Protein AF-A0A9D2SSC8-F1 (afdb_monomer)

Organism: NCBI:txid2838551

Sequence (75 aa):
MKAFKIYLTKSSEVASLIADGYKYRAPREEGSIGTIVYGNVDGCDMIPNIYKGENMFFCLAEIESDHQAYEIEFA

Solvent-accessible surface area (backbone atoms only — not comparable to full-atom values): 4191 Å² total; per-residue (Å²): 82,61,20,40,44,34,40,38,24,78,40,65,64,58,19,50,52,53,46,50,52,49,65,73,40,44,89,74,54,96,48,56,55,69,53,75,50,65,48,53,37,78,82,36,90,89,49,65,72,91,53,42,87,66,73,33,15,24,19,37,39,33,32,48,32,97,51,76,48,79,47,81,43,83,99

Structure (mmCIF, N/CA/C/O backbone):
data_AF-A0A9D2SSC8-F1
#
_entry.id   AF-A0A9D2SSC8-F1
#
loop_
_atom_site.group_PDB
_atom_site.id
_atom_site.type_symbol
_atom_site.label_atom_id
_atom_site.label_alt_id
_atom_site.label_comp_id
_atom_site.label_asym_id
_atom_site.label_entity_id
_atom_site.label_seq_id
_atom_site.pdbx_PDB_ins_code
_atom_site.Cartn_x
_atom_site.Cartn_y
_atom_site.Cartn_z
_atom_site.occupancy
_atom_site.B_iso_or_equiv
_atom_site.auth_seq_id
_atom_site.auth_comp_id
_atom_site.auth_asym_id
_atom_site.auth_atom_id
_atom_site.pdbx_PDB_model_num
ATOM 1 N N . MET A 1 1 ? 7.620 -7.413 -16.318 1.00 75.25 1 MET A N 1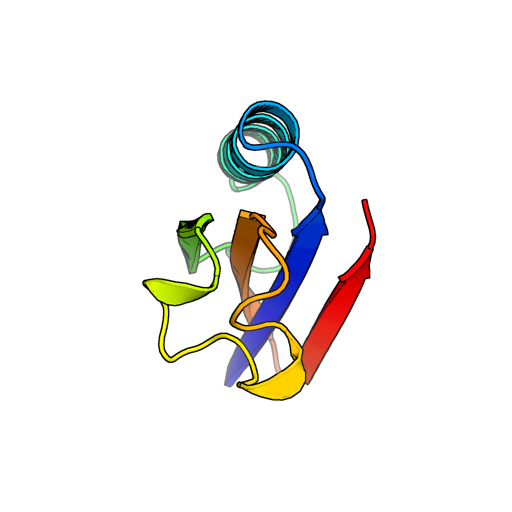
ATOM 2 C CA . MET A 1 1 ? 6.533 -7.849 -15.405 1.00 75.25 1 MET A CA 1
ATOM 3 C C . MET A 1 1 ? 6.410 -6.834 -14.274 1.00 75.25 1 MET A C 1
ATOM 5 O O . MET A 1 1 ? 7.191 -5.890 -14.238 1.00 75.25 1 MET A O 1
ATOM 9 N N . LYS A 1 2 ? 5.404 -6.967 -13.404 1.00 81.50 2 LYS A N 1
ATOM 10 C CA . LYS A 1 2 ? 5.210 -6.064 -12.262 1.00 81.50 2 LYS A CA 1
ATOM 11 C C . LYS A 1 2 ? 5.522 -6.807 -10.969 1.00 81.50 2 LYS A C 1
ATOM 13 O O . LYS A 1 2 ? 4.998 -7.902 -10.760 1.00 81.50 2 LYS A O 1
ATOM 18 N N . ALA A 1 3 ? 6.354 -6.205 -10.133 1.00 87.69 3 ALA A N 1
ATOM 19 C CA . ALA A 1 3 ? 6.553 -6.597 -8.748 1.00 87.69 3 ALA A CA 1
ATOM 20 C C . ALA A 1 3 ? 5.879 -5.571 -7.831 1.00 87.69 3 ALA A C 1
ATOM 22 O O . ALA A 1 3 ? 5.775 -4.394 -8.176 1.00 87.69 3 ALA A O 1
ATOM 23 N N . PHE A 1 4 ? 5.413 -6.016 -6.670 1.00 89.44 4 PHE A N 1
ATOM 24 C CA . PHE A 1 4 ? 4.755 -5.157 -5.693 1.00 89.44 4 PHE A CA 1
ATOM 25 C C . PHE A 1 4 ? 5.472 -5.242 -4.358 1.00 89.44 4 PHE A C 1
ATOM 27 O O . PHE A 1 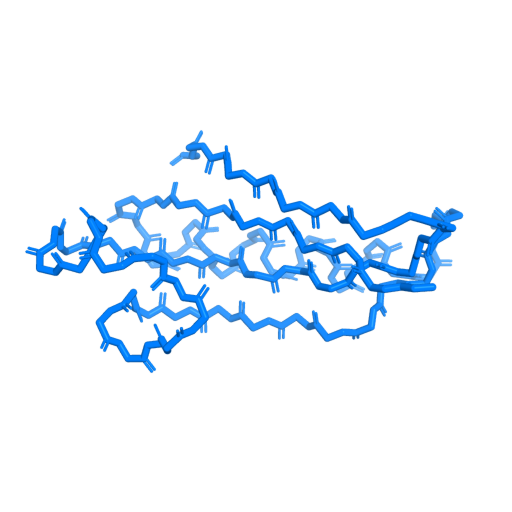4 ? 5.646 -6.331 -3.805 1.00 89.44 4 PHE A O 1
ATOM 34 N N . LYS A 1 5 ? 5.833 -4.076 -3.830 1.00 91.62 5 LYS A N 1
ATOM 35 C CA . LYS A 1 5 ? 6.363 -3.933 -2.482 1.00 91.62 5 LYS A CA 1
ATOM 36 C C . LYS A 1 5 ? 5.337 -3.225 -1.615 1.00 91.62 5 LYS A C 1
ATOM 38 O O . LYS A 1 5 ? 4.913 -2.115 -1.935 1.00 91.62 5 LYS A O 1
ATOM 43 N N . ILE A 1 6 ? 4.894 -3.898 -0.561 1.00 93.88 6 ILE A N 1
ATOM 44 C CA . ILE A 1 6 ? 3.827 -3.438 0.323 1.00 93.88 6 ILE A CA 1
ATOM 45 C C . ILE A 1 6 ? 4.419 -3.229 1.711 1.00 93.88 6 ILE A C 1
ATOM 47 O O . ILE A 1 6 ? 4.812 -4.174 2.385 1.00 93.88 6 ILE A O 1
ATOM 51 N N . TYR A 1 7 ? 4.433 -1.983 2.152 1.00 95.56 7 TYR A N 1
ATOM 52 C CA . TYR A 1 7 ? 4.753 -1.617 3.521 1.00 95.56 7 TYR A CA 1
ATOM 53 C C . TYR A 1 7 ? 3.478 -1.586 4.333 1.00 95.56 7 TYR A C 1
ATOM 55 O O . TYR A 1 7 ? 2.527 -0.925 3.925 1.00 95.56 7 TYR A O 1
ATOM 63 N N . LEU A 1 8 ? 3.469 -2.257 5.476 1.00 96.62 8 LEU A N 1
ATOM 64 C CA . LEU A 1 8 ? 2.381 -2.240 6.440 1.00 96.62 8 LEU A CA 1
ATOM 65 C C . LEU A 1 8 ? 2.853 -1.581 7.731 1.00 96.62 8 LEU A C 1
ATOM 67 O O . LEU A 1 8 ? 3.912 -1.907 8.260 1.00 96.62 8 LEU A O 1
ATOM 71 N N . THR A 1 9 ? 2.045 -0.674 8.265 1.00 96.56 9 THR A N 1
ATOM 72 C CA . THR A 1 9 ? 2.373 0.063 9.487 1.00 96.56 9 THR A CA 1
ATOM 73 C C . THR A 1 9 ? 1.113 0.408 10.277 1.00 96.56 9 THR A C 1
ATOM 75 O O . THR A 1 9 ? -0.006 0.353 9.763 1.00 96.56 9 THR A O 1
ATOM 78 N N . LYS A 1 10 ? 1.273 0.760 11.554 1.00 96.38 10 LYS A N 1
ATOM 79 C CA . LYS A 1 10 ? 0.173 1.213 12.424 1.00 96.38 10 LYS A CA 1
ATOM 80 C C . LYS A 1 10 ? -0.043 2.736 12.373 1.00 96.38 10 LYS A C 1
ATOM 82 O O . LYS A 1 10 ? -0.986 3.219 12.989 1.00 96.38 10 LYS A O 1
ATOM 87 N N . SER A 1 11 ? 0.788 3.490 11.643 1.00 96.62 11 SER A N 1
ATOM 88 C CA . SER A 1 11 ? 0.674 4.952 11.496 1.00 96.62 11 SER A CA 1
ATOM 89 C C . SER A 1 11 ? 0.388 5.361 10.052 1.00 96.62 11 SER A C 1
ATOM 91 O O . SER A 1 11 ? 1.109 5.003 9.120 1.00 96.62 11 SER A O 1
ATOM 93 N N . SER A 1 12 ? -0.651 6.178 9.873 1.00 96.38 12 SER A N 1
ATOM 94 C CA . SER A 1 12 ? -0.973 6.763 8.569 1.00 96.38 12 SER A CA 1
ATOM 95 C C . SER A 1 12 ? 0.119 7.715 8.070 1.00 96.38 12 SER A C 1
ATOM 97 O O . SER A 1 12 ? 0.396 7.752 6.870 1.00 96.38 12 SER A O 1
ATOM 99 N N . GLU A 1 13 ? 0.792 8.432 8.979 1.00 97.12 13 GLU A N 1
ATOM 100 C CA . GLU A 1 13 ? 1.891 9.332 8.629 1.00 97.12 13 GLU A CA 1
ATOM 101 C C . GLU A 1 13 ? 3.096 8.557 8.097 1.00 97.12 13 GLU A C 1
ATOM 103 O O . GLU A 1 13 ? 3.680 8.954 7.091 1.00 97.12 13 GLU A O 1
ATOM 108 N N . VAL A 1 14 ? 3.441 7.425 8.722 1.00 96.88 14 VAL A N 1
ATOM 109 C CA . VAL A 1 14 ? 4.544 6.566 8.265 1.00 96.88 14 VAL A CA 1
ATOM 110 C C . VAL A 1 14 ? 4.267 6.032 6.859 1.00 96.88 14 VAL A C 1
ATOM 112 O O . VAL A 1 14 ? 5.134 6.129 5.992 1.00 96.88 14 VAL A O 1
ATOM 115 N N . ALA A 1 15 ? 3.049 5.549 6.592 1.00 96.62 15 ALA A N 1
ATOM 116 C CA . ALA A 1 15 ? 2.662 5.093 5.256 1.00 96.62 15 A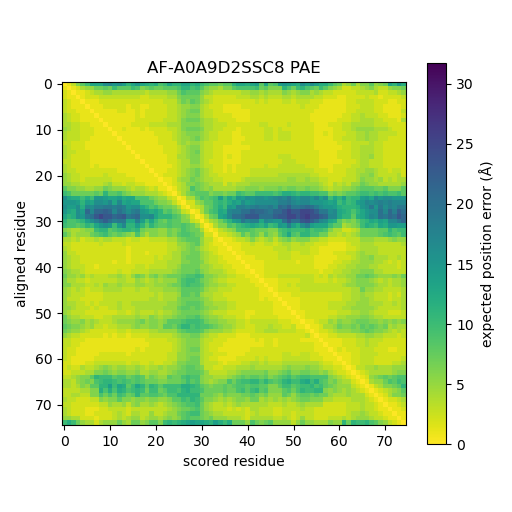LA A CA 1
ATOM 117 C C . ALA A 1 15 ? 2.804 6.205 4.197 1.00 96.62 15 ALA A C 1
ATOM 119 O O . ALA A 1 15 ? 3.351 5.968 3.118 1.00 96.62 15 ALA A O 1
ATOM 120 N N . SER A 1 16 ? 2.374 7.431 4.522 1.00 96.31 16 SER A N 1
ATOM 121 C CA . SER A 1 16 ? 2.531 8.594 3.639 1.00 96.31 16 SER A CA 1
ATOM 122 C C . SER A 1 16 ? 4.001 8.960 3.409 1.00 96.31 16 SER A C 1
ATOM 124 O O . SER A 1 16 ? 4.391 9.243 2.278 1.00 96.31 16 SER A O 1
ATOM 126 N N . LEU A 1 17 ? 4.836 8.935 4.454 1.00 96.31 17 LEU A N 1
ATOM 127 C CA . LEU A 1 17 ? 6.264 9.256 4.355 1.00 96.31 17 LEU A CA 1
ATOM 128 C C . LEU A 1 17 ? 7.020 8.257 3.473 1.00 96.31 17 LEU A C 1
ATOM 130 O O . LEU A 1 17 ? 7.869 8.663 2.679 1.00 96.31 17 LEU A O 1
ATOM 134 N N . ILE A 1 18 ? 6.698 6.965 3.575 1.00 94.19 18 ILE A N 1
ATOM 135 C CA . ILE A 1 18 ? 7.275 5.928 2.708 1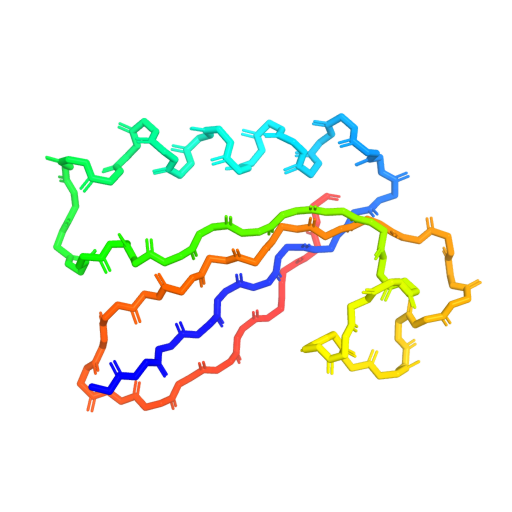.00 94.19 18 ILE A CA 1
ATOM 136 C C . ILE A 1 18 ? 6.874 6.180 1.249 1.00 94.19 18 ILE A C 1
ATOM 138 O O . ILE A 1 18 ? 7.731 6.161 0.362 1.00 94.19 18 ILE A O 1
ATOM 142 N N . ALA A 1 19 ? 5.594 6.479 0.999 1.00 93.50 19 ALA A N 1
ATOM 143 C CA . ALA A 1 19 ? 5.098 6.789 -0.339 1.00 93.50 19 ALA A CA 1
ATOM 144 C C . ALA A 1 19 ? 5.814 8.002 -0.952 1.00 93.50 19 ALA A C 1
ATOM 146 O O . ALA A 1 19 ? 6.215 7.967 -2.117 1.00 93.50 19 ALA A O 1
ATOM 147 N N . ASP A 1 20 ? 6.020 9.061 -0.171 1.00 93.06 20 ASP A N 1
ATOM 148 C CA . ASP A 1 20 ? 6.769 10.232 -0.620 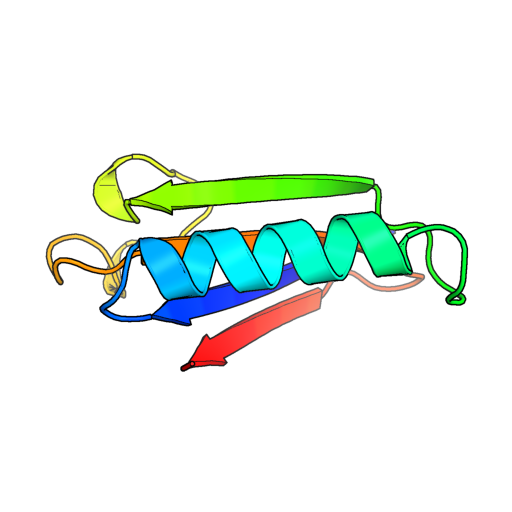1.00 93.06 20 ASP A CA 1
ATOM 149 C C . ASP A 1 20 ? 8.245 9.903 -0.870 1.00 93.06 20 ASP A C 1
ATOM 151 O O . ASP A 1 20 ? 8.797 10.314 -1.891 1.00 93.06 20 ASP A O 1
ATOM 155 N N . GLY A 1 21 ? 8.867 9.085 -0.016 1.00 90.50 21 GLY A N 1
ATOM 156 C CA . GLY A 1 21 ? 10.224 8.577 -0.223 1.00 90.50 21 GLY A CA 1
ATOM 157 C C . GLY A 1 21 ? 10.399 7.890 -1.581 1.00 90.50 21 GLY A C 1
ATOM 158 O O . GLY A 1 21 ? 11.363 8.175 -2.294 1.00 90.50 21 GLY A O 1
ATOM 159 N N . TYR A 1 22 ? 9.439 7.057 -1.988 1.00 87.31 22 TYR A N 1
ATOM 160 C CA . TYR A 1 22 ? 9.443 6.434 -3.313 1.00 87.31 22 TYR A CA 1
ATOM 161 C C . TYR A 1 22 ? 9.262 7.439 -4.453 1.00 87.31 22 TYR A C 1
ATOM 163 O O . TYR A 1 22 ? 9.974 7.344 -5.452 1.00 87.31 22 TYR A O 1
ATOM 171 N N . LYS A 1 23 ? 8.391 8.446 -4.307 1.00 83.12 23 LYS A N 1
ATOM 172 C CA . LYS A 1 23 ? 8.240 9.507 -5.323 1.00 83.12 23 LYS A CA 1
ATOM 173 C C . LYS A 1 23 ? 9.541 10.284 -5.540 1.00 83.12 23 LYS A C 1
ATOM 175 O O . LYS A 1 23 ? 9.870 10.615 -6.675 1.00 83.12 23 LYS A O 1
ATOM 180 N N . TYR A 1 24 ? 10.301 10.546 -4.474 1.00 82.31 24 TYR A N 1
ATOM 181 C CA . TYR A 1 24 ? 11.604 11.214 -4.572 1.00 82.31 24 TYR A CA 1
ATOM 182 C C . TYR A 1 24 ? 12.711 10.311 -5.138 1.00 82.31 24 TYR A C 1
ATOM 184 O O . TYR A 1 24 ? 13.667 10.823 -5.726 1.00 82.31 24 TYR A O 1
ATOM 192 N N . ARG A 1 25 ? 12.599 8.985 -4.973 1.00 73.50 25 ARG A N 1
ATOM 193 C CA . ARG A 1 25 ? 13.555 7.995 -5.502 1.00 73.50 25 ARG A CA 1
ATOM 194 C C . ARG A 1 25 ? 13.291 7.574 -6.944 1.00 73.50 25 ARG A C 1
ATOM 196 O O . ARG A 1 25 ? 14.252 7.244 -7.628 1.00 73.50 25 ARG A O 1
ATOM 203 N N . ALA A 1 26 ? 12.046 7.637 -7.418 1.00 62.91 26 ALA A N 1
ATOM 204 C CA . ALA A 1 26 ? 11.650 7.248 -8.776 1.00 62.91 26 ALA A CA 1
ATOM 205 C C . ALA A 1 26 ? 12.562 7.760 -9.911 1.00 62.91 26 ALA A C 1
ATOM 207 O O . ALA A 1 26 ? 12.811 6.993 -10.836 1.00 62.91 26 ALA A O 1
ATOM 208 N N . PRO A 1 27 ? 13.130 8.982 -9.871 1.00 58.78 27 PRO A N 1
ATOM 209 C CA . PRO A 1 27 ? 14.058 9.418 -10.916 1.00 58.78 27 PRO A CA 1
ATOM 210 C C . PRO A 1 27 ? 15.498 8.866 -10.811 1.00 58.78 27 PRO A C 1
ATOM 212 O O . PRO A 1 27 ? 16.340 9.300 -11.595 1.00 58.78 27 PRO A O 1
ATOM 215 N N . ARG A 1 28 ? 15.842 8.000 -9.840 1.00 57.53 28 ARG A N 1
ATOM 216 C CA . ARG A 1 28 ? 17.247 7.693 -9.479 1.00 57.53 28 ARG A CA 1
ATOM 217 C C . ARG A 1 28 ? 17.652 6.214 -9.378 1.00 57.53 28 ARG A C 1
ATOM 219 O O . ARG A 1 28 ? 18.853 5.980 -9.287 1.00 57.53 28 ARG A O 1
ATOM 226 N N . GLU A 1 29 ? 16.739 5.244 -9.391 1.00 55.28 29 GLU A N 1
ATOM 227 C CA . GLU A 1 29 ? 17.090 3.812 -9.269 1.00 55.28 29 GLU A CA 1
ATOM 228 C C . GLU A 1 29 ? 16.678 2.986 -10.501 1.00 55.28 29 GLU A C 1
ATOM 230 O O . GLU A 1 29 ? 15.718 3.317 -11.197 1.00 55.28 29 GLU A O 1
ATOM 235 N N . GLU A 1 30 ? 17.446 1.925 -10.780 1.00 50.84 30 GLU A N 1
ATOM 236 C CA . GLU A 1 30 ? 17.144 0.912 -11.799 1.00 50.84 30 GLU A CA 1
ATOM 237 C C . GLU A 1 30 ? 15.884 0.129 -11.398 1.00 50.84 30 GLU A C 1
ATOM 239 O O . GLU A 1 30 ? 15.823 -0.463 -10.321 1.00 50.84 30 GLU A O 1
ATOM 244 N N . GLY A 1 31 ? 14.880 0.137 -12.277 1.00 60.75 31 GLY A N 1
ATOM 245 C CA . GLY A 1 31 ? 13.525 -0.342 -12.003 1.00 60.75 31 GLY A CA 1
ATOM 246 C C . GLY A 1 31 ? 12.567 0.841 -11.918 1.00 60.75 31 GLY A C 1
ATOM 247 O O . GLY A 1 31 ? 12.476 1.504 -10.887 1.00 60.75 31 GLY A O 1
ATOM 248 N N . SER A 1 32 ? 11.859 1.138 -13.012 1.00 68.00 32 SER A N 1
ATOM 249 C CA . SER A 1 32 ? 10.917 2.257 -13.034 1.00 68.00 32 SER A CA 1
ATOM 250 C C . SER A 1 32 ? 9.843 2.023 -11.972 1.00 68.00 32 SER A C 1
ATOM 252 O O . SER A 1 32 ? 9.092 1.045 -12.036 1.00 68.00 32 SER A O 1
ATOM 254 N N . ILE A 1 33 ? 9.764 2.911 -10.981 1.00 76.25 33 ILE A N 1
ATOM 255 C CA . ILE A 1 33 ? 8.619 2.921 -10.073 1.00 76.25 33 ILE A CA 1
ATOM 256 C C . ILE A 1 33 ? 7.418 3.379 -10.889 1.00 76.25 33 ILE A C 1
ATOM 258 O O . ILE A 1 33 ? 7.396 4.500 -11.396 1.00 76.25 33 ILE A O 1
ATOM 262 N N . GLY A 1 34 ? 6.434 2.497 -11.022 1.00 79.06 34 GLY A N 1
ATOM 263 C CA . GLY A 1 34 ? 5.206 2.785 -11.743 1.00 79.06 34 GLY A CA 1
ATOM 264 C C . GLY A 1 34 ? 4.229 3.539 -10.850 1.00 79.06 34 GLY A C 1
ATOM 265 O O . GLY A 1 34 ? 4.220 4.765 -10.770 1.00 79.06 34 GLY A O 1
ATOM 266 N N . THR A 1 35 ? 3.379 2.778 -10.167 1.00 87.38 35 THR A N 1
ATOM 267 C CA . THR A 1 35 ? 2.302 3.315 -9.329 1.00 87.38 35 THR A CA 1
ATOM 268 C C . THR A 1 35 ? 2.684 3.256 -7.855 1.00 87.38 35 THR A C 1
ATOM 270 O O . THR A 1 35 ? 3.148 2.225 -7.373 1.00 87.38 35 THR A O 1
ATOM 273 N N . ILE A 1 36 ? 2.431 4.345 -7.126 1.00 91.31 36 ILE A N 1
ATOM 274 C CA . ILE A 1 36 ? 2.527 4.391 -5.664 1.00 91.31 36 ILE A CA 1
ATOM 275 C C . ILE A 1 36 ? 1.138 4.706 -5.111 1.00 91.31 36 ILE A C 1
ATOM 277 O O . ILE A 1 36 ? 0.551 5.732 -5.457 1.00 91.31 36 ILE A O 1
ATOM 281 N N . VAL A 1 37 ? 0.624 3.842 -4.240 1.00 93.19 37 VAL A N 1
ATOM 282 C CA . VAL A 1 37 ? -0.659 4.024 -3.547 1.00 93.19 37 VAL A CA 1
ATOM 283 C C . VAL A 1 37 ? -0.423 3.872 -2.055 1.00 93.19 37 VAL A C 1
ATOM 285 O O . VAL A 1 37 ? 0.279 2.961 -1.638 1.00 93.19 37 VAL A O 1
ATOM 288 N N . TYR A 1 38 ? -1.023 4.726 -1.234 1.00 95.50 38 TYR A N 1
ATOM 289 C CA . TYR A 1 38 ? -1.018 4.549 0.214 1.00 95.50 38 TYR A CA 1
ATOM 290 C C . TYR A 1 38 ? -2.408 4.814 0.780 1.00 95.50 38 TYR A C 1
ATOM 292 O O . TYR A 1 38 ? -3.214 5.517 0.167 1.00 95.50 38 TYR A O 1
ATOM 300 N N . GLY A 1 39 ? -2.702 4.240 1.941 1.00 96.00 39 GLY A N 1
ATOM 301 C CA . GLY A 1 39 ? -4.000 4.410 2.577 1.00 96.00 39 GLY A CA 1
ATOM 302 C C . GLY A 1 39 ? -4.253 3.417 3.698 1.00 96.00 39 GLY A C 1
ATOM 303 O O . GLY A 1 39 ? -3.336 2.785 4.216 1.00 96.00 39 GLY A O 1
ATOM 304 N N . ASN A 1 40 ? -5.518 3.293 4.084 1.00 96.25 40 ASN A N 1
ATOM 305 C CA . ASN A 1 40 ? -5.955 2.282 5.038 1.00 96.25 40 ASN A CA 1
ATOM 306 C C . ASN A 1 40 ? -6.134 0.928 4.328 1.00 96.25 40 ASN A C 1
ATOM 308 O O . ASN A 1 40 ? -6.685 0.875 3.226 1.00 96.25 40 ASN A O 1
ATOM 312 N N . VAL A 1 41 ? -5.679 -0.156 4.962 1.00 95.62 41 VAL A N 1
ATOM 313 C CA . VAL A 1 41 ? -5.726 -1.522 4.403 1.00 95.62 41 VAL A CA 1
ATOM 314 C C . VAL A 1 41 ? -7.140 -1.999 4.064 1.00 95.62 41 VAL A C 1
ATOM 316 O O . VAL A 1 41 ? -7.320 -2.745 3.103 1.00 95.62 41 VAL A O 1
ATOM 319 N N . ASP A 1 42 ? -8.152 -1.535 4.795 1.00 93.12 42 ASP A N 1
ATOM 320 C CA . ASP A 1 42 ? -9.545 -1.950 4.615 1.00 93.12 42 ASP A CA 1
ATOM 321 C C . ASP A 1 42 ? -10.140 -1.426 3.304 1.00 93.12 42 ASP A C 1
ATOM 323 O O . ASP A 1 42 ? -11.055 -2.033 2.750 1.00 93.12 42 ASP A O 1
ATOM 327 N N . GLY A 1 43 ? -9.592 -0.327 2.777 1.00 90.75 43 GLY A N 1
ATOM 328 C CA . GLY A 1 43 ? -10.014 0.285 1.517 1.00 90.75 43 GLY A CA 1
ATOM 329 C C . GLY A 1 43 ? -9.284 -0.234 0.276 1.00 90.75 43 GLY A C 1
ATOM 330 O O . GLY A 1 43 ? -9.486 0.320 -0.802 1.00 90.75 43 GLY A O 1
ATOM 331 N N . CYS A 1 44 ? -8.407 -1.238 0.401 1.00 89.88 44 CYS A N 1
ATOM 33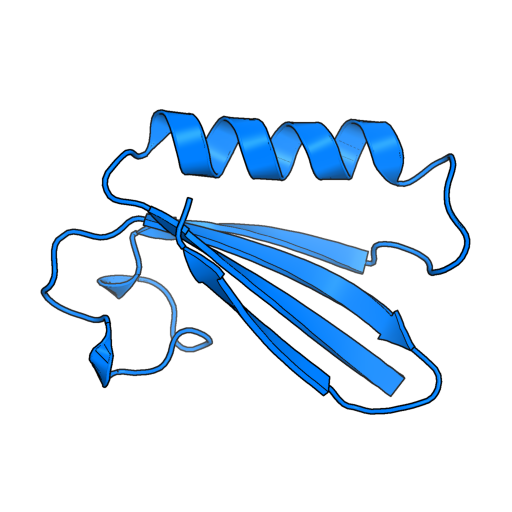2 C CA . CYS A 1 44 ? -7.573 -1.701 -0.706 1.00 89.88 44 CYS A CA 1
ATOM 333 C C . CYS A 1 44 ? -7.694 -3.211 -0.940 1.00 89.88 4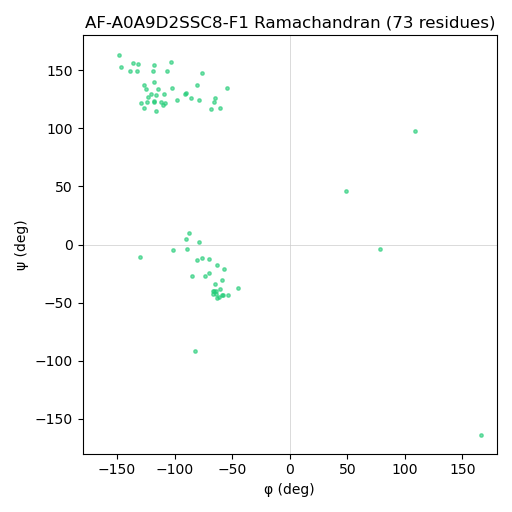4 CYS A C 1
ATOM 335 O O . CYS A 1 44 ? -7.296 -4.030 -0.113 1.00 89.88 44 CYS A O 1
ATOM 337 N N . ASP A 1 45 ? -8.177 -3.588 -2.123 1.00 90.19 45 ASP A N 1
ATOM 338 C CA . ASP A 1 45 ? -8.324 -4.994 -2.523 1.00 90.19 45 ASP A CA 1
ATOM 339 C C . ASP A 1 45 ? -7.004 -5.666 -2.913 1.00 90.19 45 ASP A C 1
ATOM 341 O O . ASP A 1 45 ? -6.938 -6.887 -3.029 1.00 90.19 45 ASP A O 1
ATOM 345 N N . MET A 1 46 ? -5.935 -4.883 -3.081 1.00 87.69 46 MET A N 1
ATOM 346 C CA . MET A 1 46 ? -4.595 -5.411 -3.346 1.00 87.69 46 MET A CA 1
ATOM 347 C C . MET A 1 46 ? -3.888 -5.895 -2.074 1.00 87.69 46 MET A C 1
ATOM 349 O O . MET A 1 46 ? -2.870 -6.581 -2.171 1.00 87.69 46 MET A O 1
ATOM 353 N N . ILE A 1 47 ? -4.403 -5.544 -0.892 1.00 90.38 47 ILE A N 1
ATOM 354 C CA . ILE A 1 47 ? -3.843 -5.971 0.389 1.00 90.38 47 ILE A CA 1
ATOM 355 C C . ILE A 1 47 ? -4.496 -7.294 0.808 1.00 90.38 47 ILE A C 1
ATOM 357 O O . ILE A 1 47 ? -5.727 -7.393 0.811 1.00 90.38 47 ILE A O 1
ATOM 361 N N . PRO A 1 48 ? -3.708 -8.317 1.196 1.00 90.25 48 PRO A N 1
ATOM 362 C CA . PRO A 1 48 ? -4.260 -9.578 1.673 1.00 90.25 48 PRO A CA 1
ATOM 363 C C . PRO A 1 48 ? -5.243 -9.384 2.833 1.00 90.25 48 PRO A C 1
ATOM 365 O O . PRO A 1 48 ? -4.949 -8.685 3.801 1.00 90.25 48 PRO A O 1
ATOM 368 N N . ASN A 1 49 ? -6.388 -10.072 2.767 1.00 91.69 49 ASN A N 1
ATOM 369 C CA . ASN A 1 49 ? -7.471 -9.940 3.751 1.00 91.69 49 ASN A CA 1
ATOM 370 C C . ASN A 1 49 ? -7.045 -10.234 5.199 1.00 91.69 49 ASN A C 1
ATOM 372 O O . ASN A 1 49 ? -7.703 -9.768 6.120 1.00 91.69 49 ASN A O 1
ATOM 376 N N . ILE A 1 50 ? -5.948 -10.970 5.409 1.00 92.69 50 ILE A N 1
ATOM 377 C CA . ILE A 1 50 ? -5.398 -11.257 6.743 1.00 92.69 50 ILE A CA 1
ATOM 378 C C . ILE A 1 50 ? -4.925 -10.002 7.493 1.00 92.69 50 ILE A C 1
ATOM 380 O O . ILE A 1 50 ? -4.744 -10.065 8.702 1.00 92.69 50 ILE A O 1
ATOM 384 N N . TYR A 1 51 ? -4.718 -8.885 6.792 1.00 91.50 51 TYR A N 1
ATOM 385 C CA . TYR A 1 51 ? -4.329 -7.606 7.390 1.00 91.50 51 TYR A CA 1
ATOM 386 C C . TYR A 1 51 ? -5.503 -6.629 7.534 1.00 91.50 51 TYR A C 1
ATOM 388 O O . TYR A 1 51 ? -5.324 -5.549 8.092 1.00 91.50 51 TYR A O 1
ATOM 396 N N . LYS A 1 52 ? -6.695 -6.977 7.031 1.00 91.94 52 LYS A N 1
ATOM 397 C CA . LYS A 1 52 ? -7.898 -6.141 7.152 1.00 91.94 52 LYS A CA 1
ATOM 398 C C . LYS A 1 52 ? -8.485 -6.239 8.563 1.00 91.94 52 LYS A C 1
ATOM 400 O O . LYS A 1 52 ? -8.384 -7.277 9.209 1.00 91.94 52 LYS A O 1
ATOM 405 N N . GLY A 1 53 ? -9.087 -5.157 9.050 1.00 90.88 53 GLY A N 1
ATOM 406 C CA . GLY A 1 53 ? -9.638 -5.034 10.404 1.00 90.88 53 GLY A CA 1
ATOM 407 C C . GLY A 1 53 ? -8.593 -4.784 11.497 1.00 90.88 53 GLY A C 1
ATOM 408 O O . GLY A 1 53 ? -8.952 -4.525 12.642 1.00 90.88 53 GLY A O 1
ATOM 409 N N . GLU A 1 54 ? -7.304 -4.788 11.152 1.00 90.62 54 GLU A N 1
ATOM 410 C CA . GLU A 1 54 ? -6.192 -4.614 12.094 1.00 90.62 54 GLU A CA 1
ATOM 411 C C . GLU A 1 54 ? -5.826 -3.139 12.338 1.00 90.62 54 GLU A C 1
ATOM 413 O O . GLU A 1 54 ? -4.791 -2.847 12.945 1.00 90.62 54 GLU A O 1
ATOM 418 N N . ASN A 1 55 ? -6.638 -2.189 11.856 1.00 91.50 55 ASN A N 1
ATOM 419 C CA . ASN A 1 55 ? -6.360 -0.749 11.908 1.00 91.50 55 ASN A CA 1
ATOM 420 C C . ASN A 1 55 ? -4.941 -0.413 11.400 1.00 91.50 55 ASN A C 1
ATOM 422 O O . ASN A 1 55 ? -4.163 0.279 12.060 1.00 91.50 55 ASN A O 1
ATOM 426 N N . MET A 1 56 ? -4.574 -1.001 10.258 1.00 95.62 56 MET A N 1
ATOM 427 C CA . MET A 1 56 ? -3.275 -0.804 9.619 1.00 95.62 56 MET A CA 1
ATOM 428 C C . MET A 1 56 ? -3.381 0.142 8.425 1.00 95.62 56 MET A C 1
ATOM 430 O O . MET A 1 56 ? -4.426 0.302 7.790 1.00 95.62 56 MET A O 1
ATOM 434 N N . PHE A 1 57 ? -2.248 0.740 8.097 1.00 97.19 57 PHE A N 1
ATOM 435 C CA . PHE A 1 57 ? -2.049 1.564 6.920 1.00 97.19 57 PHE A CA 1
ATOM 436 C C . PHE A 1 57 ? -0.992 0.915 6.041 1.00 97.19 57 PHE A C 1
ATOM 438 O O . PHE A 1 57 ? -0.147 0.159 6.527 1.00 97.19 57 PHE A O 1
ATOM 445 N N . PHE A 1 58 ? -1.049 1.206 4.747 1.00 97.12 58 PHE A N 1
ATOM 446 C CA . PHE A 1 58 ? -0.122 0.647 3.782 1.00 97.12 58 PHE A CA 1
ATOM 447 C C . PHE A 1 58 ? 0.479 1.703 2.864 1.00 97.12 58 PHE A C 1
ATOM 449 O O . PHE A 1 58 ? -0.150 2.724 2.590 1.00 97.12 58 PHE A O 1
ATOM 456 N N . CYS A 1 59 ? 1.659 1.395 2.333 1.00 96.12 59 CYS A N 1
ATOM 457 C CA . CYS A 1 59 ? 2.187 1.967 1.100 1.00 96.12 59 CYS A CA 1
ATOM 458 C C . CYS A 1 59 ? 2.511 0.822 0.136 1.00 96.12 59 CYS A C 1
ATOM 460 O O . CYS A 1 59 ? 3.289 -0.066 0.466 1.00 96.12 59 CYS A O 1
ATOM 462 N N . LEU A 1 60 ? 1.923 0.845 -1.053 1.00 94.25 60 LEU A N 1
ATOM 463 C CA . LEU A 1 60 ? 2.157 -0.091 -2.141 1.00 94.25 60 LEU A CA 1
ATOM 464 C C . LEU A 1 60 ? 2.938 0.629 -3.236 1.00 94.25 60 LEU A C 1
ATOM 466 O O . LEU A 1 60 ? 2.468 1.630 -3.777 1.00 94.25 60 LEU A O 1
ATOM 470 N N . ALA A 1 61 ? 4.106 0.093 -3.569 1.00 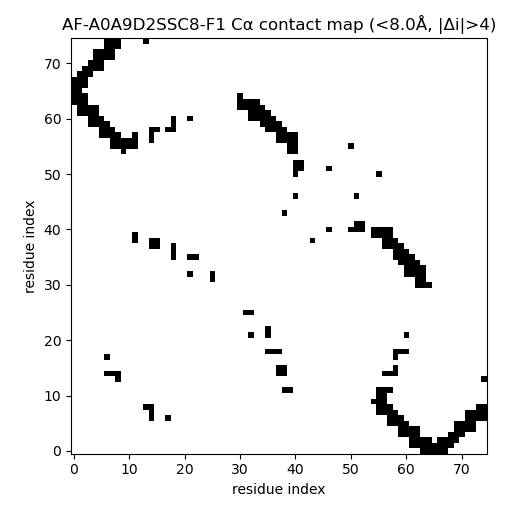91.69 61 ALA A N 1
ATOM 471 C CA . ALA A 1 61 ? 4.915 0.518 -4.698 1.00 91.69 61 ALA A CA 1
ATOM 472 C C . ALA A 1 61 ? 4.929 -0.588 -5.760 1.00 91.69 61 ALA A C 1
ATOM 474 O O . ALA A 1 61 ? 5.304 -1.730 -5.487 1.00 91.69 61 ALA A O 1
ATOM 475 N N . GLU A 1 62 ? 4.506 -0.244 -6.973 1.00 90.25 62 GLU A N 1
ATOM 476 C CA . GLU A 1 62 ? 4.673 -1.078 -8.158 1.00 90.25 62 GLU A CA 1
ATOM 477 C C . GLU A 1 62 ? 6.051 -0.812 -8.774 1.00 90.25 62 GLU A C 1
ATOM 479 O O . GLU A 1 62 ? 6.398 0.333 -9.070 1.00 90.25 62 GLU A O 1
ATOM 484 N N . ILE A 1 63 ? 6.816 -1.879 -8.976 1.00 87.00 63 ILE A N 1
ATOM 485 C CA . ILE A 1 63 ? 8.192 -1.850 -9.468 1.00 87.00 63 ILE A CA 1
ATOM 486 C C . ILE A 1 63 ? 8.251 -2.663 -10.764 1.00 87.00 63 ILE A C 1
ATOM 488 O O . ILE A 1 63 ? 7.780 -3.806 -10.813 1.00 87.00 63 ILE A O 1
ATOM 492 N N . GLU A 1 64 ? 8.827 -2.093 -11.823 1.00 83.19 64 GLU A N 1
ATOM 493 C CA . GLU A 1 64 ? 9.149 -2.861 -13.028 1.00 83.19 64 GLU A CA 1
ATOM 494 C C . GLU A 1 64 ? 10.206 -3.925 -12.714 1.00 83.19 64 GLU A C 1
ATOM 496 O O . GLU A 1 64 ? 11.268 -3.630 -12.171 1.00 83.19 64 GLU A O 1
ATOM 501 N N . SER A 1 65 ? 9.907 -5.180 -13.045 1.00 78.31 65 SER A N 1
ATOM 502 C CA . SER A 1 65 ? 10.806 -6.305 -12.787 1.00 78.31 65 SER A CA 1
ATOM 503 C C . SER A 1 65 ? 10.689 -7.372 -13.871 1.00 78.31 65 SER A C 1
ATOM 505 O O . SER A 1 65 ? 9.626 -7.558 -14.473 1.00 78.31 65 SER A O 1
ATOM 507 N N . ASP A 1 66 ? 11.763 -8.124 -14.094 1.00 79.94 66 ASP A N 1
ATOM 508 C CA . ASP A 1 66 ? 11.787 -9.274 -15.005 1.00 79.94 66 ASP A CA 1
ATOM 509 C C . ASP A 1 66 ? 10.980 -10.468 -14.470 1.00 79.94 66 ASP A C 1
ATOM 511 O O . ASP A 1 66 ? 10.664 -11.404 -15.211 1.00 79.94 66 ASP A O 1
ATOM 515 N N . HIS A 1 67 ? 10.586 -10.421 -13.194 1.00 76.50 67 HIS A N 1
ATOM 516 C CA . HIS A 1 67 ? 9.822 -11.461 -12.516 1.00 76.50 67 HIS A CA 1
ATOM 517 C C . HIS A 1 67 ? 8.641 -10.860 -11.748 1.00 76.50 67 HIS A C 1
ATOM 519 O O . HIS A 1 67 ? 8.694 -9.729 -11.268 1.00 76.50 67 HIS A O 1
ATOM 525 N N . GLN A 1 68 ? 7.551 -11.615 -11.618 1.00 77.38 68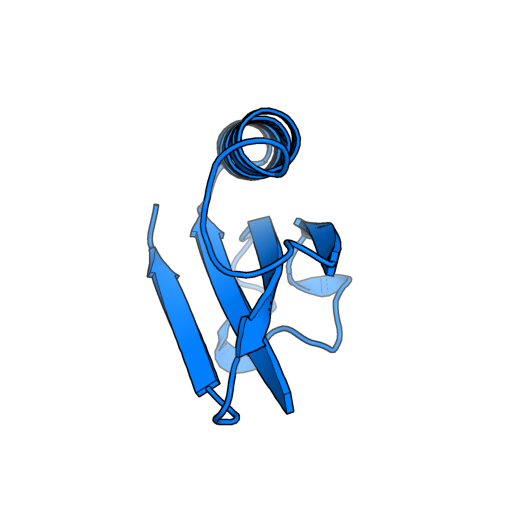 GLN A N 1
ATOM 526 C CA . GLN A 1 68 ? 6.462 -11.230 -10.725 1.00 77.38 68 GLN A CA 1
ATOM 527 C C . GLN A 1 68 ? 6.852 -11.570 -9.284 1.00 77.38 68 GLN A C 1
ATOM 529 O O . GLN A 1 68 ? 7.154 -12.722 -8.980 1.00 77.38 68 GLN A O 1
ATOM 534 N N . ALA A 1 69 ? 6.820 -10.575 -8.401 1.00 82.31 69 ALA A N 1
ATOM 535 C CA . ALA A 1 69 ? 7.115 -10.742 -6.984 1.00 82.31 69 ALA A CA 1
ATOM 536 C C . ALA A 1 69 ? 6.133 -9.935 -6.127 1.00 82.31 69 ALA A C 1
ATOM 538 O O . ALA A 1 69 ? 5.646 -8.884 -6.546 1.00 82.31 69 ALA A O 1
ATOM 539 N N . TYR A 1 70 ? 5.855 -10.443 -4.929 1.00 85.19 70 TYR A N 1
ATOM 540 C CA . TYR A 1 70 ? 5.086 -9.761 -3.893 1.00 85.19 70 TYR A CA 1
ATOM 541 C C . TYR A 1 70 ? 5.878 -9.821 -2.594 1.00 85.19 70 TYR A C 1
ATOM 543 O O . TYR A 1 70 ? 6.188 -10.909 -2.110 1.00 85.19 70 TYR A O 1
ATOM 551 N N . GLU A 1 71 ? 6.192 -8.656 -2.039 1.00 89.75 71 GLU A N 1
ATOM 552 C CA . GLU A 1 71 ? 6.935 -8.520 -0.790 1.00 89.75 71 GLU A CA 1
ATOM 553 C C . GLU A 1 71 ? 6.133 -7.672 0.198 1.00 89.75 71 GLU A C 1
ATOM 555 O O . GLU A 1 71 ? 5.589 -6.628 -0.168 1.00 89.75 71 GLU A O 1
ATOM 560 N N . ILE A 1 72 ? 6.051 -8.140 1.445 1.00 90.75 72 ILE A N 1
ATOM 561 C CA . ILE A 1 72 ? 5.386 -7.438 2.543 1.00 90.75 72 ILE A CA 1
ATOM 562 C C . ILE A 1 72 ? 6.429 -7.122 3.610 1.00 90.75 72 ILE A C 1
ATOM 564 O O . ILE A 1 72 ? 7.055 -8.033 4.151 1.00 90.75 72 ILE A O 1
ATOM 568 N N . GLU A 1 73 ? 6.579 -5.841 3.932 1.00 92.06 73 GLU A N 1
ATOM 569 C CA . GLU A 1 73 ? 7.478 -5.343 4.973 1.00 92.06 73 GLU A CA 1
ATOM 570 C C . GLU A 1 73 ? 6.677 -4.644 6.077 1.00 92.06 73 GLU A C 1
ATOM 572 O O . GLU A 1 73 ? 5.730 -3.905 5.802 1.00 92.06 73 GLU A O 1
ATOM 577 N N . PHE A 1 74 ? 7.059 -4.862 7.336 1.00 90.88 74 PHE A N 1
ATOM 578 C CA . PHE A 1 74 ? 6.467 -4.174 8.484 1.00 90.88 74 PHE A CA 1
ATOM 579 C C . PHE A 1 74 ? 7.357 -2.997 8.887 1.00 90.88 74 PHE A C 1
ATOM 581 O O . PHE A 1 74 ? 8.546 -3.197 9.139 1.00 90.88 74 PHE A O 1
ATOM 588 N N . ALA A 1 75 ? 6.773 -1.798 8.937 1.00 83.44 75 ALA A N 1
ATOM 589 C CA . ALA A 1 75 ? 7.450 -0.536 9.238 1.00 83.44 75 ALA A CA 1
ATOM 590 C C . ALA A 1 75 ? 6.976 0.094 10.553 1.00 83.44 75 ALA A C 1
ATOM 592 O O . ALA A 1 75 ? 5.741 0.130 10.799 1.00 83.44 75 ALA A O 1
#

Nearest PDB structures (foldseek):
  7nhj-assembly1_A  TM=3.753E-01  e=2.625E+00  Homo sapiens
  8s9n-assembly1_A-2  TM=3.014E-01  e=9.540E+00  Adineta vaga

Mean predicted aligned error: 4.69 Å

Secondary structure (DSSP, 8-state):
-EEEEEEEES-HHHHHHHHHHHHHHTTTSSS-EEEEEEEEGGG-TTS-GGGTTS--EEEEEEEE-SS--EEEEE-

pLDDT: mean 87.13, std 10.88, range [50.84, 97.19]

Radius of gyration: 12.04 Å; Cα contacts (8 Å, |Δi|>4): 149; chains: 1; bounding box: 27×23×28 Å

Foldseek 3Di:
DKEKEKEKELDQVVQVVVLVVCVVCQVPDDWHFDDKDKFFQQPDPVHPPVCPPVNMIMIMIITDDPDYYYHYHYD